Protein AF-A0A527ZI17-F1 (afdb_monomer)

Solvent-accessible surface area (backbone atoms only — not comparable to full-atom values): 8132 Å² total; per-residue (Å²): 136,88,86,81,79,91,74,84,71,94,79,57,71,71,59,56,58,57,53,52,54,56,50,64,66,69,73,61,67,97,75,74,70,70,82,68,68,84,69,80,75,68,77,68,69,65,33,40,36,51,43,82,65,47,53,62,43,45,61,55,22,55,71,37,28,38,86,84,53,94,52,73,73,36,37,28,27,41,41,38,37,38,36,92,79,29,32,35,38,39,36,12,29,58,89,86,50,73,35,77,38,79,42,79,34,50,44,90,54,69,48,72,53,71,46,52,35,68,62,52,50,54,53,62,67,71,48,65,91,86,36,75,43,73,77

Secondary structure (DSSP, 8-state):
---------TTSHHHHHHHHHHHHHH---TT----------PPPP--EEEHHHHHHHHHHHTTSS-TT-SSGGGGEEEEEEETTTTEEEEEEE-SS-EEEEEEE-B-SS-EEEEEEHHHHHHHHHHSPTT-EEE-

Sequence (135 aa):
MVVSDLSARPSDQRACALDACRRAQQDRPAGLRRHAGDVGVKKPDAIILAREALLPALGLVSKAVERRSTIPVLANVLLAVDAAAGTLTITGSDLDCELRAKLSCQAGKDEAFTLPSAILHDAVRKMPDGAEIAL

Radius of gyration: 23.82 Å; Cα contacts (8 Å, |Δi|>4): 187; chains: 1; bounding box: 45×80×37 Å

pLDDT: mean 74.57, std 19.67, range [35.66, 94.19]

Nearest PDB structures (foldseek):
  6jir-assembly1_A-2  TM=9.693E-01  e=2.491E-08  Caulobacter vibrioides CB15
  5w7z-assembly1_A  TM=8.671E-01  e=1.816E-06  Rickettsia conorii str. Malish 7
  6ptv-assembly1_A  TM=8.652E-01  e=2.183E-06  Rickettsia rickettsii str. 'Sheila Smith'
  2avt-assembly1_B  TM=9.054E-01  e=1.214E-05  Streptococcus pyogenes
  5ah2-assembly2_A  TM=9.151E-01  e=1.214E-05  Mycolicibacterium smegmatis

Structure (mmCIF, N/CA/C/O backbone):
data_AF-A0A527ZI17-F1
#
_entry.id   AF-A0A527ZI17-F1
#
loop_
_atom_site.group_PDB
_atom_site.id
_atom_site.type_symbol
_atom_site.label_atom_id
_atom_site.label_alt_id
_atom_site.label_comp_id
_atom_site.label_asym_id
_atom_site.label_entity_id
_atom_site.label_seq_id
_atom_site.pdbx_PDB_ins_code
_atom_site.Cartn_x
_atom_site.Cartn_y
_atom_site.Cartn_z
_atom_site.occupancy
_atom_site.B_iso_or_equiv
_atom_site.auth_seq_id
_atom_site.auth_comp_id
_atom_site.auth_asym_id
_atom_site.auth_atom_id
_atom_site.pdbx_PDB_model_num
ATOM 1 N N . MET A 1 1 ? 26.459 -67.421 -19.900 1.00 38.56 1 MET A N 1
ATOM 2 C CA . MET A 1 1 ? 26.492 -67.071 -18.466 1.00 38.56 1 MET A CA 1
ATOM 3 C C . MET A 1 1 ? 26.425 -65.552 -18.389 1.00 38.56 1 MET A C 1
ATOM 5 O O . MET A 1 1 ? 27.270 -64.890 -18.965 1.00 38.56 1 MET A O 1
ATOM 9 N N . VAL A 1 2 ? 25.296 -65.084 -17.861 1.00 40.53 2 VAL A N 1
ATOM 10 C CA . VAL A 1 2 ? 24.720 -63.732 -17.714 1.00 40.53 2 VAL A CA 1
ATOM 11 C C . VAL A 1 2 ? 25.593 -62.508 -18.061 1.00 40.53 2 VAL A C 1
ATOM 13 O O . VAL A 1 2 ? 26.497 -62.149 -17.317 1.00 40.53 2 VAL A O 1
ATOM 16 N N . VAL A 1 3 ? 25.200 -61.785 -19.114 1.00 41.44 3 VAL A N 1
ATOM 17 C CA . VAL A 1 3 ? 25.235 -60.313 -19.150 1.00 41.44 3 VAL A CA 1
ATOM 18 C C . VAL A 1 3 ? 23.778 -59.856 -19.185 1.00 41.44 3 VAL A C 1
ATOM 20 O O . VAL A 1 3 ? 23.051 -60.170 -20.125 1.00 41.44 3 VAL A O 1
ATOM 23 N N . SER A 1 4 ? 23.316 -59.206 -18.117 1.00 43.44 4 SER A N 1
ATOM 24 C CA . SER A 1 4 ? 21.976 -58.620 -18.051 1.00 43.44 4 SER A CA 1
ATOM 25 C C . SER A 1 4 ? 22.107 -57.135 -17.791 1.00 43.44 4 SER A C 1
ATOM 27 O O . SER A 1 4 ? 22.350 -56.678 -16.677 1.00 43.44 4 SER A O 1
ATOM 29 N N . ASP A 1 5 ? 21.995 -56.456 -18.920 1.00 37.81 5 ASP A N 1
ATOM 30 C CA . ASP A 1 5 ? 21.718 -55.059 -19.162 1.00 37.81 5 ASP A CA 1
ATOM 31 C C . ASP A 1 5 ? 20.987 -54.306 -18.044 1.00 37.81 5 ASP A C 1
ATOM 33 O O . ASP A 1 5 ? 19.876 -54.619 -17.606 1.00 37.81 5 ASP A O 1
ATOM 37 N N . LEU A 1 6 ? 21.666 -53.228 -17.682 1.00 51.09 6 LEU A N 1
ATOM 38 C CA . LEU A 1 6 ? 21.191 -51.948 -17.196 1.00 51.09 6 LEU A CA 1
ATOM 39 C C . LEU A 1 6 ? 19.838 -51.536 -17.832 1.00 51.09 6 LEU A C 1
ATOM 41 O O . LEU A 1 6 ? 19.785 -51.038 -18.951 1.00 51.09 6 LEU A O 1
ATOM 45 N N . SER A 1 7 ? 18.729 -51.658 -17.097 1.00 41.09 7 SER A N 1
ATOM 46 C CA . SER A 1 7 ? 17.477 -50.956 -17.437 1.00 41.09 7 SER A CA 1
ATOM 47 C C . SER A 1 7 ? 16.896 -50.236 -16.217 1.00 41.09 7 SER A C 1
ATOM 49 O O . SER A 1 7 ? 15.892 -50.619 -15.618 1.00 41.09 7 SER A O 1
ATOM 51 N N . ALA A 1 8 ? 17.556 -49.144 -15.830 1.00 42.84 8 ALA A N 1
ATOM 52 C CA . ALA A 1 8 ? 16.950 -48.155 -14.949 1.00 42.84 8 ALA A CA 1
ATOM 53 C C . ALA A 1 8 ? 15.882 -47.381 -15.743 1.00 42.84 8 ALA A C 1
ATOM 55 O O . ALA A 1 8 ? 16.167 -46.747 -16.759 1.00 42.84 8 ALA A O 1
ATOM 56 N N . ARG A 1 9 ? 14.629 -47.491 -15.298 1.00 47.34 9 ARG A N 1
ATOM 57 C CA . ARG A 1 9 ? 13.438 -46.905 -15.927 1.00 47.34 9 ARG A CA 1
ATOM 58 C C . ARG A 1 9 ? 13.435 -45.368 -15.784 1.00 47.34 9 ARG A C 1
ATOM 60 O O . ARG A 1 9 ? 13.793 -44.867 -14.720 1.00 47.34 9 ARG A O 1
ATOM 67 N N . PRO A 1 10 ? 12.969 -44.596 -16.785 1.00 45.84 10 PRO A N 1
ATOM 68 C CA . PRO A 1 10 ? 13.059 -43.130 -16.799 1.00 45.84 10 PRO A CA 1
ATOM 69 C C . PRO A 1 10 ? 11.897 -42.414 -16.072 1.00 45.84 10 PRO A C 1
ATOM 71 O O . PRO A 1 10 ? 11.575 -41.274 -16.395 1.00 45.84 10 PRO A O 1
ATOM 74 N N . SER A 1 11 ? 11.243 -43.056 -15.100 1.00 49.91 11 SER A N 1
ATOM 75 C CA . SER A 1 11 ? 10.063 -42.513 -14.400 1.00 49.91 11 SER A CA 1
ATOM 76 C C . SER A 1 11 ? 10.338 -41.961 -12.991 1.00 49.91 11 SER A C 1
ATOM 78 O O . SER A 1 11 ? 9.493 -41.247 -12.459 1.00 49.91 11 SER A O 1
ATOM 80 N N . ASP A 1 12 ? 11.523 -42.197 -12.413 1.00 48.66 12 ASP A N 1
ATOM 81 C CA . ASP A 1 12 ? 11.860 -41.785 -11.032 1.00 48.66 12 ASP A CA 1
ATOM 82 C C . ASP A 1 12 ? 12.624 -40.449 -10.910 1.00 48.66 12 ASP A C 1
ATOM 84 O O . ASP A 1 12 ? 12.842 -39.939 -9.808 1.00 48.66 12 ASP A O 1
ATOM 88 N N . GLN A 1 13 ? 12.991 -39.805 -12.025 1.00 52.34 13 GLN A N 1
ATOM 89 C CA . GLN A 1 13 ? 13.792 -38.566 -11.993 1.00 52.34 13 GLN A CA 1
ATOM 90 C C . GLN A 1 13 ? 13.054 -37.347 -11.402 1.00 52.34 13 GLN A C 1
ATOM 92 O O . GLN A 1 13 ? 13.702 -36.389 -10.982 1.00 52.34 13 GLN A O 1
ATOM 97 N N . ARG A 1 14 ? 11.715 -37.370 -11.300 1.00 48.84 14 ARG A N 1
ATOM 98 C CA . ARG A 1 14 ? 10.938 -36.287 -10.660 1.00 48.84 14 ARG A CA 1
ATOM 99 C C . ARG A 1 14 ? 10.922 -36.359 -9.131 1.00 48.84 14 ARG A C 1
ATOM 101 O O . ARG A 1 14 ? 10.852 -35.313 -8.491 1.00 48.84 14 ARG A O 1
ATOM 108 N N . ALA A 1 15 ? 11.025 -37.551 -8.543 1.00 50.88 15 ALA A N 1
ATOM 109 C CA . ALA A 1 15 ? 11.061 -37.709 -7.087 1.00 50.88 15 ALA A CA 1
ATOM 110 C C . ALA A 1 15 ? 12.415 -37.261 -6.508 1.00 50.88 15 ALA A C 1
ATOM 112 O O . ALA A 1 15 ? 12.470 -36.586 -5.480 1.00 50.88 15 ALA A O 1
ATOM 113 N N . CYS A 1 16 ? 13.507 -37.541 -7.229 1.00 49.44 16 CYS A N 1
ATOM 114 C CA . CYS A 1 16 ? 14.863 -37.256 -6.762 1.00 49.44 16 CYS A CA 1
ATOM 115 C C . CYS A 1 16 ? 15.158 -35.747 -6.608 1.00 49.44 16 CYS A C 1
ATOM 117 O O . CYS A 1 16 ? 15.923 -35.357 -5.727 1.00 49.44 16 CYS A O 1
ATOM 119 N N . ALA A 1 17 ? 14.526 -34.884 -7.416 1.00 53.06 17 ALA A N 1
ATOM 120 C CA . ALA A 1 17 ? 14.712 -33.432 -7.327 1.00 53.06 17 ALA A CA 1
ATOM 121 C C . ALA A 1 17 ? 14.073 -32.822 -6.062 1.00 53.06 17 ALA A C 1
ATOM 123 O O . ALA A 1 17 ? 14.637 -31.911 -5.454 1.00 53.06 17 ALA A O 1
ATOM 124 N N . LEU A 1 18 ? 12.918 -33.344 -5.635 1.00 54.22 18 LEU A N 1
ATOM 125 C CA . LEU A 1 18 ? 12.217 -32.871 -4.438 1.00 54.22 18 LEU A CA 1
ATOM 126 C C . LEU A 1 18 ? 12.920 -33.326 -3.151 1.00 54.22 18 LEU A C 1
ATOM 128 O O . LEU A 1 18 ? 13.044 -32.535 -2.214 1.00 54.22 18 LEU A O 1
ATOM 132 N N . ASP A 1 19 ? 13.452 -34.551 -3.124 1.00 55.66 19 ASP A N 1
ATOM 133 C CA . ASP A 1 19 ? 14.207 -35.060 -1.971 1.00 55.66 19 ASP A CA 1
ATOM 134 C C . ASP A 1 19 ? 15.571 -34.371 -1.793 1.00 55.66 19 ASP A C 1
ATOM 136 O O . ASP A 1 19 ? 15.983 -34.091 -0.663 1.00 55.66 19 ASP A O 1
ATOM 140 N N . ALA A 1 20 ? 16.250 -34.008 -2.889 1.00 57.50 20 ALA A N 1
ATOM 141 C CA . ALA A 1 20 ? 17.498 -33.243 -2.834 1.00 57.50 20 ALA A CA 1
ATOM 142 C C . ALA A 1 20 ? 17.291 -31.845 -2.222 1.00 57.50 20 ALA A C 1
ATOM 144 O O . ALA A 1 20 ? 18.086 -31.393 -1.396 1.00 57.50 20 ALA A O 1
ATOM 145 N N . CYS A 1 21 ? 16.180 -31.184 -2.562 1.00 52.59 21 CYS A N 1
ATOM 146 C CA . CYS A 1 21 ? 15.845 -29.875 -2.006 1.00 52.59 21 CYS A CA 1
ATOM 147 C C . CYS A 1 21 ? 15.509 -29.955 -0.506 1.00 52.59 21 CYS A C 1
ATOM 149 O O . CYS A 1 21 ? 15.881 -29.068 0.265 1.00 52.59 21 CYS A O 1
ATOM 151 N N . ARG A 1 22 ? 14.851 -31.043 -0.080 1.00 56.34 22 ARG A N 1
ATOM 152 C CA . ARG A 1 22 ? 14.472 -31.277 1.321 1.00 56.34 22 ARG A CA 1
ATOM 153 C C . ARG A 1 22 ? 15.689 -31.516 2.217 1.00 56.34 22 ARG A C 1
ATOM 155 O O . ARG A 1 22 ? 15.752 -30.970 3.316 1.00 56.34 22 ARG A O 1
ATOM 162 N N . ARG A 1 23 ? 16.690 -32.251 1.718 1.00 54.28 23 ARG A N 1
ATOM 163 C CA . ARG A 1 23 ? 17.959 -32.492 2.430 1.00 54.28 23 ARG A CA 1
ATOM 164 C C . ARG A 1 23 ? 18.838 -31.241 2.501 1.00 54.28 23 ARG A C 1
ATOM 166 O O . ARG A 1 23 ? 19.367 -30.938 3.565 1.00 54.28 23 ARG A O 1
ATOM 173 N N . ALA A 1 24 ? 18.885 -30.435 1.437 1.00 55.50 24 ALA A N 1
ATOM 174 C CA . ALA A 1 24 ? 19.599 -29.153 1.446 1.00 55.50 24 ALA A CA 1
ATOM 175 C C . ALA A 1 24 ? 19.021 -28.135 2.452 1.00 55.50 24 ALA A C 1
ATOM 177 O O . ALA A 1 24 ? 19.721 -27.226 2.902 1.00 55.50 24 ALA A O 1
ATOM 178 N N . GLN A 1 25 ? 17.744 -28.267 2.828 1.00 57.91 25 GLN A N 1
ATOM 179 C CA . GLN A 1 25 ? 17.147 -27.431 3.870 1.00 57.91 25 GLN A CA 1
ATOM 180 C C . GLN A 1 25 ? 17.484 -27.891 5.294 1.00 57.91 25 GLN A C 1
ATOM 182 O O . GLN A 1 25 ? 17.491 -27.036 6.182 1.00 57.91 25 GLN A O 1
ATOM 187 N N . GLN A 1 26 ? 17.761 -29.181 5.511 1.00 58.09 26 GLN A N 1
ATOM 188 C CA . GLN A 1 26 ? 18.034 -29.753 6.836 1.00 58.09 26 GLN A CA 1
ATOM 189 C C . GLN A 1 26 ? 19.510 -29.642 7.250 1.00 58.09 26 GLN A C 1
ATOM 191 O O . GLN A 1 26 ? 19.773 -29.364 8.415 1.00 58.09 26 GLN A O 1
ATOM 196 N N . ASP A 1 27 ? 20.455 -29.729 6.310 1.00 47.94 27 ASP A N 1
ATOM 197 C CA . ASP A 1 27 ? 21.905 -29.637 6.578 1.00 47.94 27 ASP A CA 1
ATOM 198 C C . ASP A 1 27 ? 22.454 -28.196 6.600 1.00 47.94 27 ASP A C 1
ATOM 200 O O . ASP A 1 27 ? 23.602 -27.934 6.235 1.00 47.94 27 ASP A O 1
ATOM 204 N N . ARG A 1 28 ? 21.652 -27.207 7.022 1.00 47.81 28 A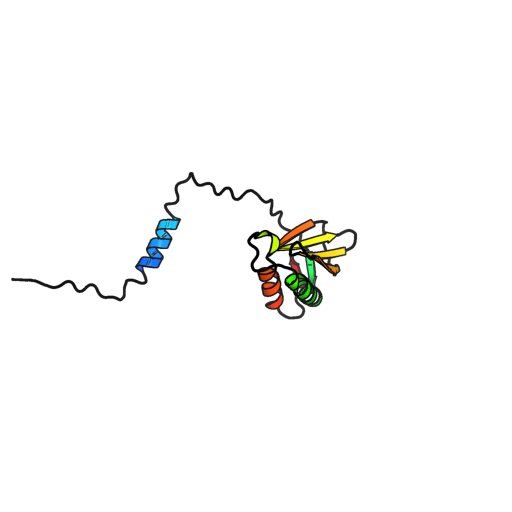RG A N 1
ATOM 205 C CA . ARG A 1 28 ? 22.171 -25.837 7.163 1.00 47.81 28 ARG A CA 1
ATOM 206 C C . ARG A 1 28 ? 23.008 -25.723 8.448 1.00 47.81 28 ARG A C 1
ATOM 208 O O . ARG A 1 28 ? 22.441 -25.831 9.536 1.00 47.81 28 ARG A O 1
ATOM 215 N N . PRO A 1 29 ? 24.326 -25.458 8.362 1.00 42.59 29 PRO A N 1
ATOM 216 C CA . PRO A 1 29 ? 25.177 -25.341 9.541 1.00 42.59 29 PRO A CA 1
ATOM 217 C C . PRO A 1 29 ? 24.743 -24.150 10.406 1.00 42.59 29 PRO A C 1
ATOM 219 O O . PRO A 1 29 ? 24.434 -23.069 9.896 1.00 42.59 29 PRO A O 1
ATOM 222 N N . ALA A 1 30 ? 24.767 -24.340 11.729 1.00 54.38 30 ALA A N 1
ATOM 223 C CA . ALA A 1 30 ? 24.264 -23.433 12.771 1.00 54.38 30 ALA A CA 1
ATOM 224 C C . ALA A 1 30 ? 24.961 -22.051 12.874 1.00 54.38 30 ALA A C 1
ATOM 226 O O . ALA A 1 30 ? 24.737 -21.313 13.833 1.00 54.38 30 ALA A O 1
ATOM 227 N N . GLY A 1 31 ? 25.799 -21.684 11.901 1.00 49.50 31 GLY A N 1
ATOM 228 C CA . GLY A 1 31 ? 26.589 -20.450 11.885 1.00 49.50 31 GLY A CA 1
ATOM 229 C C . GLY A 1 31 ? 26.156 -19.406 10.856 1.00 49.50 31 GLY A C 1
ATOM 230 O O . GLY A 1 31 ? 26.558 -18.253 10.976 1.00 49.50 31 GLY A O 1
ATOM 231 N N . LEU A 1 32 ? 25.307 -19.741 9.875 1.00 49.53 32 LEU A N 1
ATOM 232 C CA . LEU A 1 32 ? 24.799 -18.745 8.926 1.00 49.53 32 LEU A CA 1
ATOM 233 C C . LEU A 1 32 ? 23.538 -18.093 9.498 1.00 49.53 32 LEU A C 1
ATOM 235 O O . LEU A 1 32 ? 22.421 -18.289 9.006 1.00 49.53 32 LEU A O 1
ATOM 239 N N . ARG A 1 33 ? 23.711 -17.331 10.586 1.00 45.12 33 ARG A N 1
ATOM 240 C CA . ARG A 1 33 ? 22.677 -16.392 11.012 1.00 45.12 33 ARG A CA 1
ATOM 241 C C . ARG A 1 33 ? 22.447 -15.468 9.833 1.00 45.12 33 ARG A C 1
ATOM 243 O O . ARG A 1 33 ? 23.308 -14.671 9.475 1.00 45.12 33 ARG A O 1
ATOM 250 N N . ARG A 1 34 ? 21.280 -15.606 9.205 1.00 44.84 34 ARG A N 1
ATOM 251 C CA . ARG A 1 34 ? 20.751 -14.546 8.364 1.00 44.84 34 ARG A CA 1
ATOM 252 C C . ARG A 1 34 ? 20.825 -13.297 9.235 1.00 44.84 34 ARG A C 1
ATOM 254 O O . ARG A 1 34 ? 20.080 -13.204 10.206 1.00 44.84 34 ARG A O 1
ATOM 261 N N . HIS A 1 35 ? 21.691 -12.353 8.888 1.00 42.91 35 HIS A N 1
ATOM 262 C CA . HIS A 1 35 ? 21.440 -10.950 9.182 1.00 42.91 35 HIS A CA 1
ATOM 263 C C . HIS A 1 35 ? 20.212 -10.539 8.351 1.00 42.91 35 HIS A C 1
ATOM 265 O O . HIS A 1 35 ? 20.285 -9.722 7.444 1.00 42.91 35 HIS A O 1
ATOM 271 N N . ALA A 1 36 ? 19.062 -11.158 8.635 1.00 40.84 36 ALA A N 1
ATOM 272 C CA . ALA A 1 36 ? 17.816 -10.439 8.600 1.00 40.84 36 ALA A CA 1
ATOM 273 C C . ALA A 1 36 ? 17.980 -9.467 9.761 1.00 40.84 36 ALA A C 1
ATOM 275 O O . ALA A 1 36 ? 17.805 -9.843 10.919 1.00 40.84 36 ALA A O 1
ATOM 276 N N . GLY A 1 37 ? 18.494 -8.273 9.452 1.00 35.66 37 GLY A N 1
ATOM 277 C CA . GLY A 1 37 ? 18.360 -7.158 10.365 1.00 35.66 37 GLY A CA 1
ATOM 278 C C . GLY A 1 37 ? 16.913 -7.158 10.830 1.00 35.66 37 GLY A C 1
ATOM 279 O O . GLY A 1 37 ? 16.002 -7.328 10.017 1.00 35.66 37 GLY A O 1
ATOM 280 N N . ASP A 1 38 ? 16.743 -7.075 12.139 1.00 39.12 38 ASP A N 1
ATOM 281 C CA . ASP A 1 38 ? 15.500 -6.697 12.780 1.00 39.12 38 ASP A CA 1
ATOM 282 C C . ASP A 1 38 ? 15.106 -5.322 12.219 1.00 39.12 38 ASP A C 1
ATOM 284 O O . ASP A 1 38 ? 15.396 -4.271 12.785 1.00 39.12 38 ASP A O 1
ATOM 288 N N . VAL A 1 39 ? 14.544 -5.307 11.008 1.00 42.22 39 VAL A N 1
ATOM 289 C CA . VAL A 1 39 ? 13.633 -4.250 10.619 1.00 42.22 39 VAL A CA 1
ATOM 290 C C . VAL A 1 39 ? 12.457 -4.546 11.513 1.00 42.22 39 VAL A C 1
ATOM 292 O O . VAL A 1 39 ? 11.758 -5.523 11.259 1.00 42.22 39 VAL A O 1
ATOM 295 N N . GLY A 1 40 ? 12.334 -3.792 12.602 1.00 35.97 40 GLY A N 1
ATOM 296 C CA . GLY A 1 40 ? 11.260 -3.941 13.566 1.00 35.97 40 GLY A CA 1
ATOM 297 C C . GLY A 1 40 ? 9.921 -3.842 12.852 1.00 35.97 40 GLY A C 1
ATOM 298 O O . GLY A 1 40 ? 9.342 -2.764 12.749 1.00 35.97 40 GLY A O 1
ATOM 299 N N . VAL A 1 41 ? 9.424 -4.972 12.349 1.00 41.97 41 VAL A N 1
ATOM 300 C CA . VAL A 1 41 ? 8.057 -5.134 11.875 1.00 41.97 41 VAL A CA 1
ATOM 301 C C . VAL A 1 41 ? 7.241 -5.248 13.147 1.00 41.97 41 VAL A C 1
ATOM 303 O O . VAL A 1 41 ? 6.865 -6.329 13.600 1.00 41.97 41 VAL A O 1
ATOM 306 N N . LYS A 1 42 ? 7.057 -4.098 13.795 1.00 46.84 42 LYS A N 1
ATOM 307 C CA . LYS A 1 42 ? 6.049 -3.940 14.824 1.00 46.84 42 LYS A CA 1
ATOM 308 C C . LYS A 1 42 ? 4.741 -4.323 14.146 1.00 46.84 42 LYS A C 1
ATOM 310 O O . LYS A 1 42 ? 4.433 -3.794 13.081 1.00 46.84 42 LYS A O 1
ATOM 315 N N . LYS A 1 43 ? 4.055 -5.323 14.697 1.00 49.53 43 LYS A N 1
ATOM 316 C CA . LYS A 1 43 ? 2.752 -5.742 14.188 1.00 49.53 43 LYS A CA 1
ATOM 317 C C . LYS A 1 43 ? 1.881 -4.479 14.124 1.00 49.53 43 LYS A C 1
ATOM 319 O O . LYS A 1 43 ? 1.793 -3.832 15.171 1.00 49.53 43 LYS A O 1
ATOM 324 N N . PRO A 1 44 ? 1.347 -4.104 12.950 1.00 58.53 44 PRO A N 1
ATOM 325 C CA . PRO A 1 44 ? 0.473 -2.950 12.873 1.00 58.53 44 PRO A CA 1
ATOM 326 C C . PRO A 1 44 ? -0.699 -3.158 13.829 1.00 58.53 44 PRO A C 1
ATOM 328 O O . PRO A 1 44 ? -1.191 -4.285 13.996 1.00 58.53 44 PRO A O 1
ATOM 331 N N . ASP A 1 45 ? -1.052 -2.097 14.548 1.00 64.19 45 ASP A N 1
ATOM 332 C CA . ASP A 1 45 ? -2.267 -2.104 15.345 1.00 64.19 45 ASP A CA 1
ATOM 333 C C . ASP A 1 45 ? -3.432 -2.051 14.343 1.00 64.19 45 ASP A C 1
ATOM 335 O O . ASP A 1 45 ? -3.323 -1.440 13.288 1.00 64.19 45 ASP A O 1
ATOM 339 N N . ALA A 1 46 ? -4.531 -2.759 14.616 1.00 74.38 46 ALA A N 1
ATOM 340 C CA . ALA A 1 46 ? -5.551 -3.015 13.595 1.00 74.38 46 ALA A CA 1
ATOM 341 C C . ALA A 1 46 ? -6.125 -1.709 13.006 1.00 74.38 46 ALA A C 1
ATOM 343 O O . ALA A 1 46 ? -6.889 -1.005 13.674 1.00 74.38 46 ALA A O 1
ATOM 344 N N . ILE A 1 47 ? -5.782 -1.403 11.751 1.00 86.56 47 ILE A N 1
ATOM 345 C CA . ILE A 1 47 ? -6.337 -0.266 11.002 1.00 86.56 47 ILE A CA 1
ATOM 346 C C . ILE A 1 47 ? -7.510 -0.783 10.185 1.00 86.56 47 ILE A C 1
ATOM 348 O O . ILE A 1 47 ? -7.326 -1.652 9.335 1.00 86.56 47 ILE A O 1
ATOM 352 N N . ILE A 1 48 ? -8.703 -0.238 10.418 1.00 88.19 48 ILE A N 1
ATOM 353 C CA . ILE A 1 48 ? -9.943 -0.698 9.790 1.00 88.19 48 ILE A CA 1
ATOM 354 C C . ILE A 1 48 ? -10.383 0.297 8.719 1.00 88.19 48 ILE A C 1
ATOM 356 O O . ILE A 1 48 ? -10.500 1.503 8.967 1.00 88.19 48 ILE A O 1
ATOM 360 N N . LEU A 1 49 ? -10.636 -0.215 7.515 1.00 90.88 49 LEU A N 1
ATOM 361 C CA . LEU A 1 49 ? -11.140 0.565 6.392 1.00 90.88 49 LEU A CA 1
ATOM 362 C C . LEU A 1 49 ? -11.931 -0.283 5.390 1.00 90.88 49 LEU A C 1
ATOM 364 O O . LEU A 1 49 ? -11.702 -1.482 5.239 1.00 90.88 49 LEU A O 1
ATOM 368 N N . ALA A 1 50 ? -12.844 0.365 4.667 1.00 91.25 50 ALA A N 1
ATOM 369 C CA . ALA A 1 50 ? -13.630 -0.274 3.618 1.00 91.25 50 ALA A CA 1
ATOM 370 C C . ALA A 1 50 ? -12.789 -0.525 2.359 1.00 91.25 50 ALA A C 1
ATOM 372 O O . ALA A 1 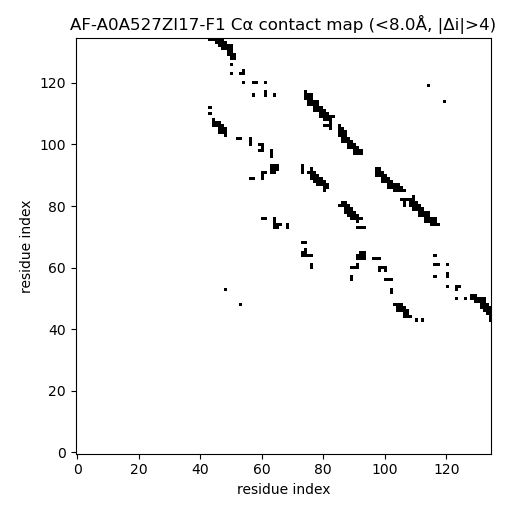50 ? -12.031 0.344 1.900 1.00 91.25 50 ALA A O 1
ATOM 373 N N . ARG A 1 51 ? -12.972 -1.695 1.746 1.00 90.75 51 ARG A N 1
ATOM 374 C CA . ARG A 1 51 ? -12.316 -2.066 0.488 1.00 90.75 51 ARG A CA 1
ATOM 375 C C . ARG A 1 51 ? -12.583 -1.060 -0.633 1.00 90.75 51 ARG A C 1
ATOM 377 O O . ARG A 1 51 ? -11.678 -0.765 -1.413 1.00 90.75 51 ARG A O 1
ATOM 384 N N . GLU A 1 52 ? -13.798 -0.526 -0.710 1.00 91.12 52 GLU A N 1
ATOM 385 C CA . GLU A 1 52 ? -14.260 0.395 -1.758 1.00 91.12 52 GLU A CA 1
ATOM 386 C C . GLU A 1 52 ? -13.462 1.700 -1.759 1.00 91.12 52 GLU A C 1
ATOM 388 O O . GLU A 1 52 ? -13.236 2.285 -2.816 1.00 91.12 52 GLU A O 1
ATOM 393 N N . ALA A 1 53 ? -13.008 2.137 -0.582 1.00 90.75 53 ALA A N 1
ATOM 394 C CA . ALA A 1 53 ? -12.156 3.309 -0.428 1.00 90.75 53 ALA A CA 1
ATOM 395 C C . ALA A 1 53 ? -10.681 2.980 -0.716 1.00 90.75 53 ALA A C 1
ATOM 397 O O . ALA A 1 53 ? -9.971 3.775 -1.336 1.00 90.75 53 ALA A O 1
ATOM 398 N N . LEU A 1 54 ? -10.219 1.794 -0.305 1.00 91.25 54 LEU A N 1
ATOM 399 C CA . LEU A 1 54 ? -8.816 1.392 -0.422 1.00 91.25 54 LEU A CA 1
ATOM 400 C C . LEU A 1 54 ? -8.394 1.063 -1.860 1.00 91.25 54 LEU A C 1
ATOM 402 O O . LEU A 1 54 ? -7.325 1.479 -2.308 1.00 91.25 54 LEU A O 1
ATOM 406 N N . LEU A 1 55 ? -9.218 0.310 -2.590 1.00 92.25 55 LEU A N 1
ATOM 407 C CA . LEU A 1 55 ? -8.897 -0.183 -3.929 1.00 92.25 55 LEU A CA 1
ATOM 408 C C . LEU A 1 55 ? -8.565 0.933 -4.946 1.00 92.25 55 LEU A C 1
ATOM 410 O O . LEU A 1 55 ? -7.521 0.829 -5.598 1.00 92.25 55 LEU A O 1
ATOM 414 N N . PRO A 1 56 ? -9.368 2.010 -5.099 1.00 92.62 56 PRO A N 1
ATOM 415 C CA . PRO A 1 56 ? -9.042 3.083 -6.038 1.00 92.62 56 PRO A CA 1
ATOM 416 C C . PRO A 1 56 ? -7.779 3.851 -5.628 1.00 92.62 56 PRO A C 1
ATOM 418 O O . PRO A 1 56 ? -6.971 4.198 -6.490 1.00 92.62 56 PRO A O 1
ATOM 421 N N . ALA A 1 57 ? -7.566 4.073 -4.327 1.00 92.44 57 ALA A N 1
ATOM 422 C CA . ALA A 1 57 ? -6.377 4.755 -3.821 1.00 92.44 57 ALA A CA 1
ATOM 423 C C . ALA A 1 57 ? -5.098 3.953 -4.086 1.00 92.44 57 ALA A C 1
ATOM 425 O O . ALA A 1 57 ? -4.132 4.500 -4.618 1.00 92.44 57 ALA A O 1
ATOM 426 N N . LEU A 1 58 ? -5.109 2.645 -3.802 1.00 91.88 58 LEU A N 1
ATOM 427 C CA . LEU A 1 58 ? -3.999 1.759 -4.150 1.00 91.88 58 LEU A CA 1
ATOM 428 C C . LEU A 1 58 ? -3.768 1.730 -5.660 1.00 91.88 58 LEU A C 1
ATOM 430 O O . LEU A 1 58 ? -2.630 1.839 -6.095 1.00 91.88 58 LEU A O 1
ATOM 434 N N . GLY A 1 59 ? -4.825 1.661 -6.472 1.00 91.12 59 GLY A N 1
ATOM 435 C CA . GLY A 1 59 ? -4.702 1.672 -7.931 1.00 91.12 59 GLY A CA 1
ATOM 436 C C . GLY A 1 59 ? -4.044 2.940 -8.492 1.00 91.12 59 GLY A C 1
ATOM 437 O O . GLY A 1 59 ? -3.347 2.864 -9.506 1.00 91.12 59 GLY A O 1
ATOM 438 N N . LEU A 1 60 ? -4.237 4.099 -7.850 1.00 90.62 60 LEU A N 1
ATOM 439 C CA . LEU A 1 60 ? -3.548 5.345 -8.202 1.00 90.62 60 LEU A CA 1
ATOM 440 C C . LEU A 1 60 ? -2.083 5.311 -7.769 1.00 90.62 60 LEU A C 1
ATOM 442 O O . LEU A 1 60 ? -1.196 5.533 -8.590 1.00 90.62 60 LEU A O 1
ATOM 446 N N . VAL A 1 61 ? -1.829 4.989 -6.501 1.00 90.94 61 VAL A N 1
ATOM 447 C CA . VAL A 1 61 ? -0.480 5.009 -5.928 1.00 90.94 61 VAL A CA 1
ATOM 448 C C . VAL A 1 61 ? 0.422 3.955 -6.579 1.00 90.94 61 VAL A C 1
ATOM 450 O O . VAL A 1 61 ? 1.564 4.250 -6.915 1.00 90.94 61 VAL A O 1
ATOM 453 N N . SER A 1 62 ? -0.097 2.758 -6.866 1.00 88.69 62 SER A N 1
ATOM 454 C CA . SER A 1 62 ? 0.632 1.675 -7.541 1.00 88.69 62 SER A CA 1
ATOM 455 C C . SER A 1 62 ? 1.103 2.015 -8.962 1.00 88.69 62 SER A C 1
ATOM 457 O O . SER A 1 62 ? 1.878 1.239 -9.523 1.00 88.69 62 SER A O 1
ATOM 459 N N . LYS A 1 63 ? 0.635 3.116 -9.573 1.00 87.06 63 LYS A N 1
ATOM 460 C CA . LYS A 1 63 ? 1.130 3.598 -10.877 1.00 87.06 63 LYS A CA 1
ATOM 461 C C . LYS A 1 63 ? 2.413 4.419 -10.766 1.00 87.06 63 LYS A C 1
ATOM 463 O O . LYS A 1 63 ? 3.164 4.434 -11.729 1.00 87.06 63 LYS A O 1
ATOM 468 N N . ALA A 1 64 ? 2.647 5.070 -9.627 1.00 86.50 64 ALA A N 1
ATOM 46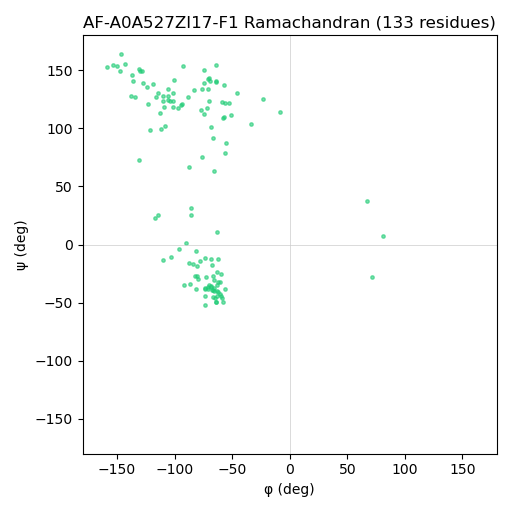9 C CA . ALA A 1 64 ? 3.879 5.818 -9.349 1.00 86.50 64 ALA A CA 1
ATOM 470 C C . ALA A 1 64 ? 4.971 4.959 -8.695 1.00 86.50 64 ALA A C 1
ATOM 472 O O . ALA A 1 64 ? 6.023 5.464 -8.335 1.00 86.50 64 ALA A O 1
ATOM 473 N N . VAL A 1 65 ? 4.707 3.667 -8.488 1.00 85.44 65 VAL A N 1
ATOM 474 C CA . VAL A 1 65 ? 5.661 2.717 -7.911 1.00 85.44 65 VAL A CA 1
ATOM 475 C C . VAL A 1 65 ? 6.414 2.028 -9.046 1.00 85.44 65 VAL A C 1
ATOM 477 O O . VAL A 1 65 ? 5.807 1.339 -9.874 1.00 85.44 65 VAL A O 1
ATOM 480 N N . GLU A 1 66 ? 7.738 2.161 -9.057 1.00 80.25 66 GLU A N 1
ATOM 481 C CA . GLU A 1 66 ? 8.593 1.551 -10.077 1.00 80.25 66 GLU A CA 1
ATOM 482 C C . GLU A 1 66 ? 8.730 0.035 -9.847 1.00 80.25 66 GLU A C 1
ATOM 484 O O . GLU A 1 66 ? 9.335 -0.435 -8.880 1.00 80.25 66 GLU A O 1
ATOM 489 N N . ARG A 1 67 ? 8.167 -0.766 -10.762 1.00 69.38 67 ARG A N 1
ATOM 490 C CA . ARG A 1 67 ? 8.112 -2.237 -10.635 1.00 69.38 67 ARG A CA 1
ATOM 491 C C . ARG A 1 67 ? 9.412 -2.936 -11.028 1.00 69.38 67 ARG A C 1
ATOM 493 O O . ARG A 1 67 ? 9.586 -4.103 -10.681 1.00 69.38 67 ARG A O 1
ATOM 500 N N . ARG A 1 68 ? 10.295 -2.270 -11.7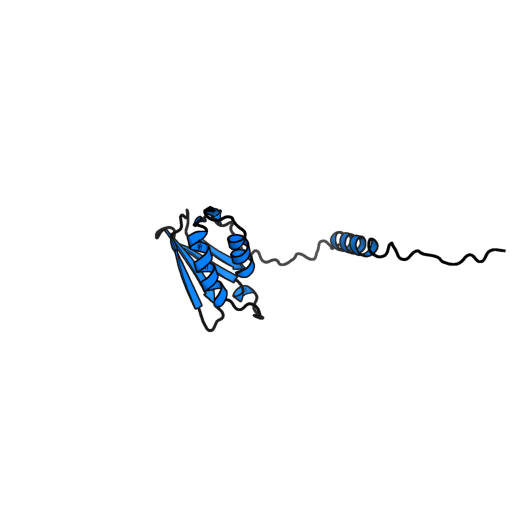79 1.00 70.69 68 ARG A N 1
ATOM 501 C CA . ARG A 1 68 ? 11.585 -2.810 -12.244 1.00 70.69 68 ARG A CA 1
ATOM 502 C C . ARG A 1 68 ? 12.780 -2.069 -11.644 1.00 70.69 68 ARG A C 1
ATOM 504 O O . ARG A 1 68 ? 13.862 -2.077 -12.226 1.00 70.69 68 ARG A O 1
ATOM 511 N N . SER A 1 69 ? 12.603 -1.462 -10.472 1.00 63.38 69 SER A N 1
ATOM 512 C CA . SER A 1 69 ? 13.696 -0.758 -9.810 1.00 63.38 69 SER A CA 1
ATOM 513 C C . SER A 1 69 ? 14.764 -1.731 -9.31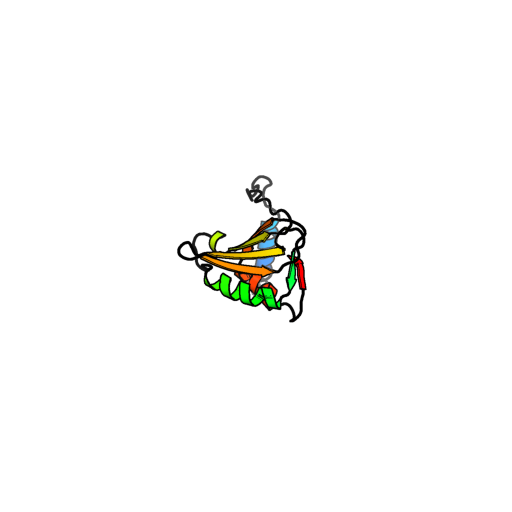2 1.00 63.38 69 SER A C 1
ATOM 515 O O . SER A 1 69 ? 14.466 -2.793 -8.761 1.00 63.38 69 SER A O 1
ATOM 517 N N . THR A 1 70 ? 16.028 -1.339 -9.455 1.00 72.50 70 THR A N 1
ATOM 518 C CA . THR A 1 70 ? 17.177 -2.007 -8.828 1.00 72.50 70 THR A CA 1
ATOM 519 C C . THR A 1 70 ? 17.184 -1.845 -7.306 1.00 72.50 70 THR A C 1
ATOM 521 O O . THR A 1 70 ? 17.931 -2.552 -6.631 1.00 72.50 70 THR A O 1
ATOM 524 N N . ILE A 1 71 ? 16.346 -0.952 -6.760 1.00 78.56 71 ILE A N 1
ATOM 525 C CA . ILE A 1 71 ? 16.212 -0.671 -5.330 1.00 78.56 71 ILE A CA 1
ATOM 526 C C . ILE A 1 71 ? 14.864 -1.233 -4.827 1.00 78.56 71 ILE A C 1
ATOM 528 O O . ILE A 1 71 ? 13.826 -0.596 -5.011 1.00 78.56 71 ILE A O 1
ATOM 532 N N . PRO A 1 72 ? 14.843 -2.395 -4.142 1.00 73.62 72 PRO A N 1
ATOM 533 C CA . PRO A 1 72 ? 13.603 -3.094 -3.782 1.00 73.62 72 PRO A CA 1
ATOM 534 C C . PRO A 1 72 ? 12.628 -2.304 -2.899 1.00 73.62 72 PRO A C 1
ATOM 536 O O . PRO A 1 72 ? 11.431 -2.571 -2.934 1.00 73.62 72 PRO A O 1
ATOM 539 N N . VAL A 1 73 ? 13.110 -1.330 -2.118 1.00 82.00 73 VAL A N 1
ATOM 540 C CA . VAL A 1 73 ? 12.246 -0.504 -1.253 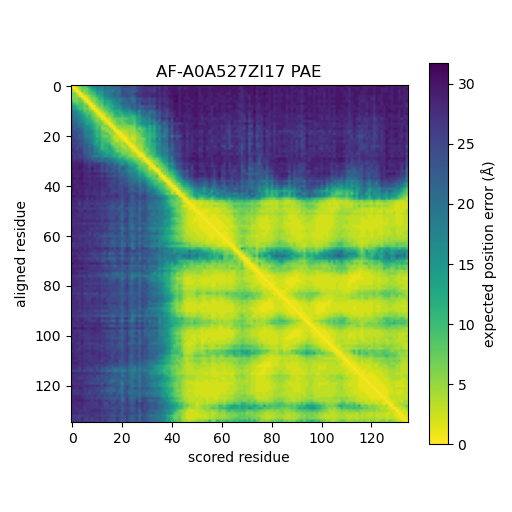1.00 82.00 73 VAL A CA 1
ATOM 541 C C . VAL A 1 73 ? 11.299 0.391 -2.056 1.00 82.00 73 VAL A C 1
ATOM 543 O O . VAL A 1 73 ? 10.207 0.689 -1.585 1.00 82.00 73 VAL A O 1
ATOM 546 N N . LEU A 1 74 ? 11.672 0.764 -3.285 1.00 81.19 74 LEU A N 1
ATOM 547 C CA . LEU A 1 74 ? 10.847 1.604 -4.157 1.00 81.19 74 LEU A CA 1
ATOM 548 C C . LEU A 1 74 ? 9.651 0.850 -4.748 1.00 81.19 74 LEU A C 1
ATOM 550 O O . LEU A 1 74 ? 8.746 1.480 -5.274 1.00 81.19 74 LEU A O 1
ATOM 554 N N . ALA A 1 75 ? 9.612 -0.483 -4.626 1.00 84.31 75 ALA A N 1
ATOM 555 C CA . ALA A 1 75 ? 8.446 -1.293 -4.982 1.00 84.31 75 ALA A CA 1
ATOM 556 C C . ALA A 1 75 ? 7.371 -1.321 -3.871 1.00 84.31 75 ALA A C 1
ATOM 558 O O . ALA A 1 75 ? 6.284 -1.893 -4.052 1.00 84.31 75 ALA A O 1
ATOM 559 N N . ASN A 1 76 ? 7.669 -0.732 -2.711 1.00 89.94 76 ASN A N 1
ATOM 560 C CA . ASN A 1 76 ? 6.757 -0.666 -1.582 1.00 89.94 76 ASN A CA 1
ATOM 561 C C . ASN A 1 76 ? 5.932 0.622 -1.619 1.00 89.94 76 ASN A C 1
ATOM 563 O O . ASN A 1 76 ? 6.357 1.652 -2.134 1.00 89.94 76 ASN A O 1
ATOM 567 N N . VAL A 1 77 ? 4.750 0.561 -1.017 1.00 91.50 77 VAL A N 1
ATOM 568 C CA . VAL A 1 77 ? 3.977 1.746 -0.645 1.00 91.50 77 VAL A CA 1
ATOM 569 C C . VAL A 1 77 ? 4.173 2.023 0.833 1.00 91.50 77 VAL A C 1
ATOM 571 O O . VAL A 1 77 ? 4.234 1.093 1.638 1.00 91.50 77 VAL A O 1
ATOM 574 N N . LEU A 1 78 ? 4.266 3.299 1.183 1.00 92.00 78 LEU A N 1
ATOM 575 C CA . LEU A 1 78 ? 4.252 3.766 2.561 1.00 92.00 78 LEU A CA 1
ATOM 576 C C . LEU A 1 78 ? 2.803 4.007 2.980 1.00 92.00 78 LEU A C 1
ATOM 578 O O . LEU A 1 78 ? 2.070 4.730 2.313 1.00 92.00 78 LEU A O 1
ATOM 582 N N . LEU A 1 79 ? 2.412 3.401 4.092 1.00 91.69 79 LEU A N 1
ATOM 583 C CA . LEU A 1 79 ? 1.136 3.600 4.761 1.00 91.69 79 LEU A CA 1
ATOM 584 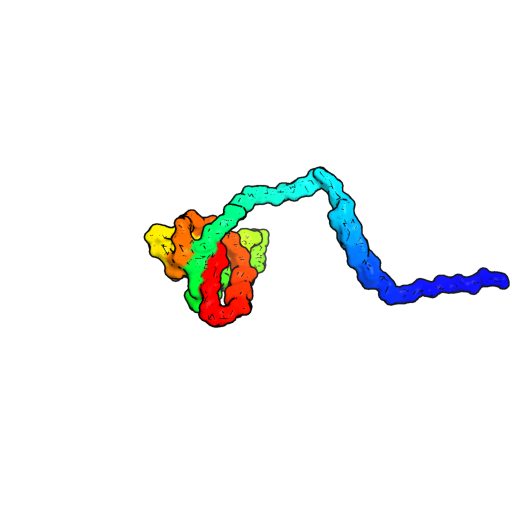C C . LEU A 1 79 ? 1.433 4.351 6.054 1.00 91.69 79 LEU A C 1
ATOM 586 O O . LEU A 1 79 ? 2.191 3.857 6.884 1.00 91.69 79 LEU A O 1
ATOM 590 N N . ALA A 1 80 ? 0.891 5.556 6.192 1.00 92.06 80 ALA A N 1
ATOM 591 C CA . ALA A 1 80 ? 1.058 6.401 7.366 1.00 92.06 80 ALA A CA 1
ATOM 592 C C . ALA A 1 80 ? -0.313 6.755 7.933 1.00 92.06 80 ALA A C 1
ATOM 594 O O . ALA A 1 80 ? -1.145 7.345 7.243 1.00 92.06 80 ALA A O 1
ATOM 595 N N . VAL A 1 81 ? -0.538 6.382 9.181 1.00 92.12 81 VAL A N 1
ATOM 596 C CA . VAL A 1 81 ? -1.783 6.591 9.907 1.00 92.12 81 VAL A CA 1
ATOM 597 C C . VAL A 1 81 ? -1.624 7.771 10.844 1.00 92.12 81 VAL A C 1
ATOM 599 O O . VAL A 1 81 ? -0.675 7.835 11.621 1.00 92.12 81 VAL A O 1
ATOM 602 N N . ASP A 1 82 ? -2.590 8.673 10.773 1.00 90.56 82 ASP A N 1
ATOM 603 C CA . ASP A 1 82 ? -2.811 9.743 11.731 1.00 90.56 82 ASP A CA 1
ATOM 604 C C . ASP A 1 82 ? 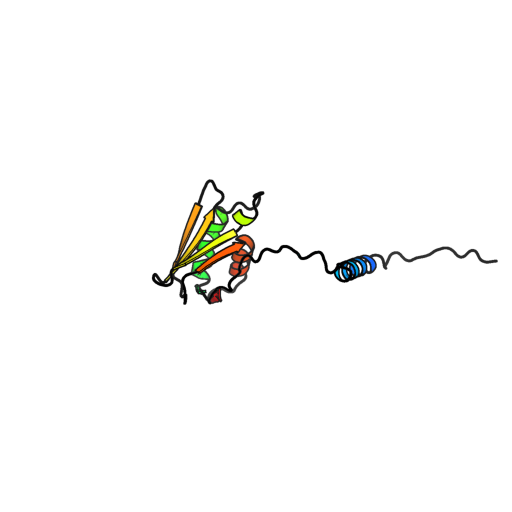-4.124 9.436 12.462 1.00 90.56 82 ASP A C 1
ATOM 606 O O . ASP A 1 82 ? -5.217 9.632 11.922 1.00 90.56 82 ASP A O 1
ATOM 610 N N . ALA A 1 83 ? -4.016 8.881 13.667 1.00 86.81 83 ALA A N 1
ATOM 611 C CA . ALA A 1 83 ? -5.139 8.503 14.512 1.00 86.81 83 ALA A CA 1
ATOM 612 C C . ALA A 1 83 ? -5.840 9.726 15.116 1.00 86.81 83 ALA A C 1
ATOM 614 O O . ALA A 1 83 ? -7.048 9.674 15.343 1.00 86.81 83 ALA A O 1
ATOM 615 N N . ALA A 1 84 ? -5.126 10.838 15.328 1.00 86.19 84 ALA A N 1
ATOM 616 C CA . ALA A 1 84 ? -5.735 12.083 15.794 1.00 86.19 84 ALA A CA 1
ATOM 617 C C . ALA A 1 84 ? -6.672 12.682 14.732 1.00 86.19 84 ALA A C 1
ATOM 619 O O . ALA A 1 84 ? -7.751 13.176 15.062 1.00 86.19 84 ALA A O 1
ATOM 620 N N . ALA A 1 85 ? -6.281 12.605 13.458 1.00 87.06 85 ALA A N 1
ATOM 621 C CA . ALA A 1 85 ? -7.095 13.040 12.327 1.00 87.06 85 ALA A CA 1
ATOM 622 C C . ALA A 1 85 ? -8.048 11.952 11.792 1.00 87.06 85 ALA A C 1
ATOM 624 O O . ALA A 1 85 ? -8.966 12.271 11.036 1.00 87.06 85 ALA A O 1
ATOM 625 N N . GLY A 1 86 ? -7.837 10.679 12.143 1.00 88.94 86 GLY A N 1
ATOM 626 C CA . GLY A 1 86 ? -8.587 9.541 11.598 1.00 88.94 86 GLY A CA 1
ATOM 627 C C . GLY A 1 86 ? -8.317 9.313 10.107 1.00 88.94 86 GLY A C 1
ATOM 628 O O . GLY A 1 86 ? -9.237 9.017 9.337 1.00 88.94 86 GLY A O 1
ATOM 629 N N . THR A 1 87 ? -7.069 9.515 9.671 1.00 91.31 87 THR A N 1
ATOM 630 C CA . THR A 1 87 ? -6.697 9.442 8.252 1.00 91.31 87 THR A CA 1
ATOM 631 C C . THR A 1 87 ? -5.525 8.508 7.985 1.00 91.31 87 THR A C 1
ATOM 633 O O . THR A 1 87 ? -4.528 8.514 8.699 1.00 91.31 87 THR A O 1
ATOM 636 N N . LEU A 1 88 ? -5.627 7.744 6.900 1.00 92.31 88 LEU A N 1
ATOM 637 C CA . LEU A 1 88 ? -4.563 6.932 6.327 1.00 92.31 88 LEU A CA 1
ATOM 638 C C . LEU A 1 88 ? -4.034 7.631 5.077 1.00 92.31 88 LEU A C 1
ATOM 640 O O . LEU A 1 88 ? -4.776 7.888 4.129 1.00 92.31 88 LEU A O 1
ATOM 644 N N . THR A 1 89 ? -2.737 7.903 5.052 1.00 94.19 89 THR A N 1
ATOM 645 C CA . THR A 1 89 ? -2.024 8.380 3.870 1.00 94.19 89 THR A CA 1
ATOM 646 C C . THR A 1 89 ? -1.265 7.223 3.237 1.00 94.19 89 THR A C 1
ATOM 648 O O . THR A 1 89 ? -0.434 6.590 3.882 1.00 94.19 89 THR A O 1
ATOM 651 N N . ILE A 1 90 ? -1.541 6.965 1.963 1.00 94.19 90 ILE A N 1
ATOM 652 C CA . ILE A 1 90 ? -0.841 5.983 1.141 1.00 94.19 90 ILE A CA 1
ATOM 653 C C . ILE A 1 90 ? 0.060 6.739 0.179 1.00 94.19 90 ILE A C 1
ATOM 655 O O . ILE A 1 90 ? -0.416 7.577 -0.587 1.00 94.19 90 ILE A O 1
ATOM 659 N N . THR A 1 91 ? 1.342 6.416 0.196 1.00 93.06 91 THR A N 1
ATOM 660 C CA . THR A 1 91 ? 2.365 7.081 -0.600 1.00 93.06 91 THR A CA 1
ATOM 661 C C . THR A 1 91 ? 3.113 6.068 -1.455 1.00 93.06 91 THR A C 1
ATOM 663 O O . THR A 1 91 ? 3.516 5.010 -0.972 1.00 93.06 91 THR A O 1
ATOM 666 N N . GLY A 1 92 ? 3.332 6.402 -2.722 1.00 91.75 92 GLY A N 1
ATOM 667 C CA . GLY A 1 92 ? 4.158 5.637 -3.654 1.00 91.75 92 GLY A CA 1
ATOM 668 C C . GLY A 1 92 ? 5.037 6.586 -4.449 1.00 91.75 92 GLY A C 1
ATOM 669 O O . GLY A 1 92 ? 4.594 7.681 -4.800 1.00 91.75 92 GLY A O 1
ATOM 670 N N . SER A 1 93 ? 6.283 6.184 -4.685 1.00 87.94 93 SER A N 1
ATOM 671 C CA . SER A 1 93 ? 7.274 7.023 -5.350 1.00 87.94 93 SER A CA 1
ATOM 672 C C . SER A 1 93 ? 8.252 6.197 -6.177 1.00 87.94 93 SER A C 1
ATOM 674 O O . SER A 1 93 ? 8.591 5.071 -5.806 1.00 87.94 93 SER A O 1
ATOM 676 N N . ASP A 1 94 ? 8.736 6.803 -7.256 1.00 86.94 94 ASP A N 1
ATOM 677 C CA . ASP A 1 94 ? 9.796 6.318 -8.139 1.00 86.94 94 ASP A CA 1
ATOM 678 C C . ASP A 1 94 ? 11.033 7.243 -8.130 1.00 86.94 94 ASP A C 1
ATOM 680 O O . ASP A 1 94 ? 11.838 7.201 -9.053 1.00 86.94 94 ASP A O 1
ATOM 684 N N . LEU A 1 95 ? 11.216 8.031 -7.056 1.00 84.69 95 LEU A N 1
ATOM 685 C CA . LEU A 1 95 ? 12.240 9.080 -6.851 1.00 84.69 95 LEU A CA 1
ATOM 686 C C . LEU A 1 95 ? 12.060 10.359 -7.674 1.00 84.69 95 LEU A C 1
ATOM 688 O O . LEU A 1 95 ? 12.460 11.422 -7.202 1.00 84.69 95 LEU A O 1
ATOM 692 N N . ASP A 1 96 ? 11.443 10.277 -8.847 1.00 85.56 96 ASP A N 1
ATOM 693 C CA . ASP A 1 96 ? 11.157 11.444 -9.684 1.00 85.56 96 ASP A CA 1
ATOM 694 C C . ASP A 1 96 ? 9.771 12.025 -9.380 1.00 85.56 96 ASP A C 1
ATOM 696 O O . ASP A 1 96 ? 9.563 13.240 -9.408 1.00 85.56 96 ASP A O 1
ATOM 700 N N . CYS A 1 97 ? 8.816 11.154 -9.065 1.00 84.62 97 CYS A N 1
ATOM 701 C CA . CYS A 1 97 ? 7.439 11.492 -8.763 1.00 84.62 97 CYS A CA 1
ATOM 702 C C . CYS A 1 97 ? 6.976 10.816 -7.467 1.00 84.62 97 CYS A C 1
ATOM 704 O O . CYS A 1 97 ? 7.430 9.741 -7.067 1.00 84.62 97 CYS A O 1
ATOM 706 N N . GLU A 1 98 ? 6.033 11.465 -6.790 1.00 90.44 98 GLU A N 1
ATOM 707 C CA . GLU A 1 98 ? 5.400 10.944 -5.586 1.00 90.44 98 GLU A CA 1
ATOM 708 C C . GLU A 1 98 ? 3.888 11.148 -5.675 1.00 90.44 98 GLU A C 1
ATOM 710 O O . GLU A 1 98 ? 3.404 12.260 -5.896 1.00 90.44 98 GLU A O 1
ATOM 715 N N . LEU A 1 99 ? 3.131 10.070 -5.479 1.00 92.69 99 LEU A N 1
ATOM 716 C CA . LEU A 1 99 ? 1.680 10.119 -5.363 1.00 92.69 99 LEU A CA 1
ATOM 717 C C . LEU A 1 99 ? 1.264 9.812 -3.934 1.00 92.69 99 LEU A C 1
ATOM 719 O O . LEU A 1 99 ? 1.624 8.771 -3.383 1.00 92.69 99 LEU A O 1
ATOM 723 N N . ARG A 1 100 ? 0.447 10.706 -3.369 1.00 93.62 100 ARG A N 1
ATOM 724 C CA . ARG A 1 100 ? -0.177 10.538 -2.057 1.00 93.62 100 ARG A CA 1
ATOM 725 C C . ARG A 1 100 ? -1.689 10.474 -2.190 1.00 93.62 100 ARG A C 1
ATOM 727 O O . ARG A 1 100 ? -2.302 11.384 -2.743 1.00 93.62 100 ARG A O 1
ATOM 734 N N . ALA A 1 101 ? -2.290 9.436 -1.627 1.00 93.50 101 ALA A N 1
ATOM 735 C CA . ALA A 1 101 ? -3.731 9.306 -1.477 1.00 93.50 101 ALA A CA 1
ATOM 736 C C . ALA A 1 101 ? -4.087 9.335 0.011 1.00 93.50 101 ALA A C 1
ATOM 738 O O . ALA A 1 101 ? -3.487 8.613 0.803 1.00 93.50 101 ALA A O 1
ATOM 739 N N . LYS A 1 102 ? -5.056 10.170 0.392 1.00 93.00 102 LYS A N 1
ATOM 740 C CA . LYS A 1 102 ? -5.569 10.242 1.764 1.00 93.00 102 LYS A CA 1
ATOM 741 C C . LYS A 1 102 ? -6.941 9.595 1.832 1.00 93.00 102 LYS A C 1
ATOM 743 O O . LYS A 1 102 ? -7.794 9.881 0.995 1.00 93.00 102 LYS A O 1
ATOM 748 N N . LEU A 1 103 ? -7.138 8.757 2.835 1.00 92.75 103 LEU 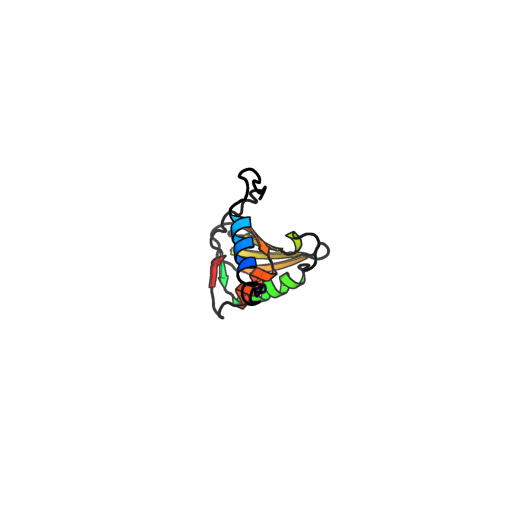A N 1
ATOM 749 C CA . LEU A 1 103 ? -8.373 8.035 3.099 1.00 92.75 103 LEU A CA 1
ATOM 750 C C . LEU A 1 103 ? -8.769 8.223 4.558 1.00 92.75 103 LEU A C 1
ATOM 752 O O . LEU A 1 103 ? -7.907 8.353 5.422 1.00 92.75 103 LEU A O 1
ATOM 756 N N . SER A 1 104 ? -10.065 8.200 4.841 1.00 90.75 104 SER A N 1
ATOM 757 C CA . SER A 1 104 ? -10.552 8.084 6.215 1.00 90.75 104 SER A CA 1
ATOM 758 C C . SER A 1 104 ? -10.399 6.640 6.686 1.00 90.75 104 SER A C 1
ATOM 760 O O . SER A 1 104 ? -10.761 5.713 5.960 1.00 90.75 104 SER A O 1
ATOM 762 N N . CYS A 1 105 ? -9.867 6.443 7.889 1.00 88.31 105 CYS A N 1
ATOM 763 C CA . CYS A 1 105 ? -9.710 5.123 8.493 1.00 88.31 105 CYS A CA 1
ATOM 764 C C . CYS A 1 105 ? -9.969 5.181 9.996 1.00 88.31 105 CYS A C 1
ATOM 766 O O . CYS A 1 105 ? -9.760 6.213 10.635 1.00 88.31 105 CYS A O 1
ATOM 768 N N . GLN A 1 106 ? -10.354 4.048 10.572 1.00 86.19 106 GLN A N 1
ATOM 769 C CA . GLN A 1 106 ? -10.403 3.896 12.016 1.00 86.19 106 GLN A CA 1
ATOM 770 C C . GLN A 1 106 ? -9.113 3.222 12.481 1.00 86.19 106 GLN A C 1
ATOM 772 O O . GLN A 1 106 ? -8.823 2.095 12.088 1.00 86.19 106 GLN A O 1
ATOM 777 N N . ALA A 1 107 ? -8.335 3.919 13.303 1.00 85.44 107 ALA A N 1
ATOM 778 C CA . ALA A 1 107 ? -7.081 3.409 13.838 1.00 85.44 107 ALA A CA 1
ATOM 779 C C . ALA A 1 107 ? -6.952 3.743 15.323 1.00 85.44 107 ALA A C 1
ATOM 781 O O . ALA A 1 107 ? -7.414 4.788 15.780 1.00 85.44 107 ALA A O 1
ATOM 782 N N . GLY A 1 108 ? -6.326 2.840 16.076 1.00 80.31 108 GLY A N 1
ATOM 783 C CA . GLY A 1 108 ? -6.085 3.035 17.506 1.00 80.31 108 GLY A CA 1
ATOM 784 C C . GLY A 1 108 ? -4.836 3.860 17.818 1.00 80.31 108 GLY A C 1
ATOM 785 O O . GLY A 1 108 ? -4.682 4.315 18.952 1.00 80.31 108 GLY A O 1
ATOM 786 N N . LYS A 1 109 ? -3.927 4.028 16.849 1.00 85.81 109 LYS A N 1
ATOM 787 C CA . LYS A 1 109 ? -2.606 4.617 17.069 1.00 85.81 109 LYS A CA 1
ATOM 788 C C . LYS A 1 109 ? -1.985 5.165 15.785 1.00 85.81 109 LYS A C 1
ATOM 790 O O . LYS A 1 109 ? -2.243 4.649 14.704 1.00 85.81 109 LYS A O 1
ATOM 795 N N . ASP A 1 110 ? -1.127 6.171 15.939 1.00 87.75 110 ASP A N 1
ATOM 796 C CA . ASP A 1 110 ? -0.256 6.655 14.869 1.00 87.75 110 ASP A CA 1
ATOM 797 C C . ASP A 1 110 ? 0.834 5.627 14.562 1.00 87.75 110 ASP A C 1
ATOM 799 O O . ASP A 1 110 ? 1.631 5.240 15.430 1.00 87.75 110 ASP A O 1
ATOM 803 N N . GLU A 1 111 ? 0.898 5.210 13.306 1.00 88.38 111 GLU A N 1
ATOM 804 C CA . GLU A 1 111 ? 1.895 4.264 12.837 1.00 88.38 111 GLU A CA 1
ATOM 805 C C . GLU A 1 111 ? 2.241 4.482 11.371 1.00 88.38 111 GLU A C 1
ATOM 807 O O . GLU A 1 111 ? 1.456 5.011 10.586 1.00 88.38 111 GLU A O 1
ATOM 812 N N . ALA A 1 112 ? 3.453 4.080 11.005 1.00 88.75 112 ALA A N 1
ATOM 813 C CA . ALA A 1 112 ? 3.916 4.139 9.635 1.00 88.75 112 ALA A CA 1
ATOM 814 C C . ALA A 1 112 ? 4.675 2.862 9.296 1.00 88.75 112 ALA A C 1
ATOM 816 O O . ALA A 1 112 ? 5.610 2.474 9.999 1.00 88.75 112 ALA A O 1
ATOM 817 N N . PHE A 1 113 ? 4.282 2.219 8.205 1.00 89.88 113 PHE A N 1
ATOM 818 C CA . PHE A 1 113 ? 4.910 0.996 7.727 1.00 89.88 113 PHE A CA 1
ATOM 819 C C . PHE A 1 113 ? 4.873 0.934 6.204 1.00 89.88 113 PHE A C 1
ATOM 821 O O . PHE A 1 113 ? 4.151 1.679 5.542 1.00 89.88 113 PHE A O 1
ATOM 828 N N . THR A 1 114 ? 5.687 0.050 5.629 1.00 90.56 114 THR A N 1
ATOM 829 C CA . THR A 1 114 ? 5.725 -0.142 4.178 1.00 90.56 114 THR A CA 1
ATOM 830 C C . THR A 1 114 ? 5.333 -1.564 3.825 1.00 90.56 114 THR A C 1
ATOM 832 O O . THR A 1 114 ? 5.751 -2.509 4.493 1.00 90.56 114 THR A O 1
ATOM 835 N N . LEU A 1 115 ? 4.529 -1.714 2.776 1.00 90.38 115 LEU A N 1
ATOM 836 C CA . LEU A 1 115 ? 4.144 -3.013 2.235 1.00 90.38 115 LEU A CA 1
ATOM 837 C C . LEU A 1 115 ? 4.415 -3.056 0.731 1.00 90.38 115 LEU A C 1
ATOM 839 O O . LEU A 1 115 ? 4.287 -2.030 0.060 1.00 90.38 115 LEU A O 1
ATOM 843 N N . PRO A 1 116 ? 4.740 -4.230 0.164 1.00 90.50 116 PRO A N 1
ATOM 844 C CA . PRO A 1 116 ? 4.879 -4.377 -1.278 1.00 90.50 116 PRO A CA 1
ATOM 845 C C . PRO A 1 116 ? 3.581 -3.997 -2.001 1.00 90.50 116 PRO A C 1
ATOM 847 O O . PRO A 1 116 ? 2.530 -4.603 -1.768 1.00 90.50 116 PRO A O 1
ATOM 850 N N . SER A 1 117 ? 3.661 -3.024 -2.915 1.00 91.00 117 SER A N 1
ATOM 851 C CA . SER A 1 117 ? 2.485 -2.450 -3.584 1.00 91.00 117 SER A CA 1
ATOM 852 C C . SER A 1 117 ? 1.675 -3.504 -4.343 1.00 91.00 117 SER A C 1
ATOM 854 O O . SER A 1 117 ? 0.455 -3.583 -4.209 1.00 91.00 117 SER A O 1
ATOM 856 N N . ALA A 1 118 ? 2.367 -4.358 -5.106 1.00 88.19 118 ALA A N 1
ATOM 857 C CA . ALA A 1 118 ? 1.742 -5.384 -5.939 1.00 88.19 118 ALA A CA 1
ATOM 858 C C . ALA A 1 118 ? 0.972 -6.420 -5.107 1.00 88.19 118 ALA A C 1
ATOM 860 O O . ALA A 1 118 ? -0.162 -6.755 -5.434 1.00 88.19 118 ALA A O 1
ATOM 861 N N . ILE A 1 119 ? 1.568 -6.885 -4.004 1.00 90.00 119 ILE A N 1
ATOM 862 C CA . ILE A 1 119 ? 0.952 -7.889 -3.128 1.00 90.00 119 ILE A CA 1
ATOM 863 C C . ILE A 1 119 ? -0.287 -7.306 -2.452 1.00 90.00 119 ILE A C 1
ATOM 865 O O . ILE A 1 119 ? -1.330 -7.956 -2.433 1.00 90.00 119 ILE A O 1
ATOM 869 N N . LEU A 1 120 ? -0.186 -6.079 -1.931 1.00 91.12 120 LEU A N 1
ATOM 870 C CA . LEU A 1 120 ? -1.297 -5.418 -1.256 1.00 91.12 120 LEU A CA 1
ATOM 871 C C . LEU A 1 120 ? -2.463 -5.167 -2.221 1.00 91.12 120 LEU A C 1
ATOM 873 O O . LEU A 1 120 ? -3.591 -5.557 -1.933 1.00 91.12 120 LEU A O 1
ATOM 877 N N . HIS A 1 121 ? -2.192 -4.590 -3.392 1.00 91.50 121 HIS A N 1
ATOM 878 C CA . HIS A 1 121 ? -3.219 -4.329 -4.401 1.00 91.50 121 HIS A CA 1
ATOM 879 C C . HIS A 1 121 ? -3.921 -5.619 -4.860 1.00 91.50 121 HIS A C 1
ATOM 881 O O . HIS A 1 121 ? -5.150 -5.670 -4.940 1.00 91.50 121 HIS A O 1
ATOM 887 N N . ASP A 1 122 ? -3.162 -6.687 -5.114 1.00 90.88 122 ASP A N 1
ATOM 888 C CA . ASP A 1 122 ? -3.732 -7.969 -5.530 1.00 90.88 122 ASP A CA 1
ATOM 889 C C . ASP A 1 122 ? -4.534 -8.650 -4.415 1.00 90.88 122 ASP A C 1
ATOM 891 O O . ASP A 1 122 ? -5.550 -9.288 -4.703 1.00 90.88 122 ASP A O 1
ATOM 895 N N . ALA A 1 123 ? -4.113 -8.521 -3.153 1.00 91.88 123 ALA A N 1
ATOM 896 C CA . ALA A 1 123 ? -4.853 -9.040 -2.005 1.00 91.88 123 ALA A CA 1
ATOM 897 C C . ALA A 1 123 ? -6.214 -8.343 -1.857 1.00 91.88 123 ALA A C 1
ATOM 899 O O . ALA A 1 123 ? -7.240 -9.019 -1.799 1.00 91.88 123 ALA A O 1
ATOM 900 N N . VAL A 1 124 ? -6.234 -7.007 -1.894 1.00 91.12 124 VAL A N 1
ATOM 901 C CA . VAL A 1 124 ? -7.462 -6.198 -1.789 1.00 91.12 124 VAL A CA 1
ATOM 902 C C . VAL A 1 124 ? -8.414 -6.490 -2.952 1.00 91.12 124 VAL A C 1
ATOM 904 O O . VAL A 1 124 ? -9.620 -6.644 -2.758 1.00 91.12 124 VAL A O 1
ATOM 907 N N . ARG A 1 125 ? -7.887 -6.645 -4.173 1.00 90.31 125 ARG A N 1
ATOM 908 C CA . ARG A 1 125 ? -8.698 -6.966 -5.357 1.00 90.31 125 ARG A CA 1
ATOM 909 C C . ARG A 1 125 ? -9.391 -8.328 -5.258 1.00 90.31 125 ARG A C 1
ATOM 911 O O . ARG A 1 125 ? -10.491 -8.479 -5.782 1.00 90.31 125 ARG A O 1
ATOM 918 N N . LYS A 1 126 ? -8.753 -9.315 -4.624 1.00 90.56 126 LYS A N 1
ATOM 919 C CA . LYS A 1 126 ? -9.295 -10.676 -4.456 1.00 90.56 126 LYS A CA 1
ATOM 920 C C . LYS A 1 126 ? -10.351 -10.780 -3.353 1.00 90.56 126 LYS A C 1
ATOM 922 O O . LYS A 1 126 ? -11.034 -11.797 -3.283 1.00 90.56 126 LYS A O 1
ATOM 927 N N . MET A 1 127 ? -10.472 -9.769 -2.496 1.00 90.25 127 MET A N 1
ATOM 928 C CA . MET A 1 127 ? -11.510 -9.715 -1.470 1.00 90.25 127 MET A CA 1
ATOM 929 C C . MET A 1 127 ? -12.883 -9.394 -2.084 1.00 90.25 127 MET A C 1
ATOM 931 O O . MET A 1 127 ? -12.939 -8.708 -3.113 1.00 90.25 127 MET A O 1
ATOM 935 N N . PRO A 1 128 ? -13.980 -9.884 -1.472 1.00 89.94 128 PRO A N 1
ATOM 936 C CA . PRO A 1 128 ? -15.333 -9.590 -1.929 1.00 89.94 128 PRO A CA 1
ATOM 937 C C . PRO A 1 128 ? -15.649 -8.098 -1.795 1.00 89.94 128 PRO A C 1
ATOM 939 O O . PRO A 1 128 ? -15.066 -7.395 -0.968 1.00 89.94 128 PRO A O 1
ATOM 942 N N . ASP A 1 129 ? -16.580 -7.620 -2.615 1.00 84.12 129 ASP A N 1
ATOM 943 C CA . ASP A 1 129 ? -17.098 -6.258 -2.501 1.00 84.12 129 ASP A CA 1
ATOM 944 C C . ASP A 1 129 ? -17.839 -6.088 -1.158 1.00 84.12 129 ASP A C 1
ATOM 946 O O . ASP A 1 129 ? -18.521 -7.003 -0.693 1.00 84.12 129 ASP A O 1
ATOM 950 N N . GLY A 1 130 ? -17.670 -4.936 -0.512 1.00 84.38 130 GLY A N 1
ATOM 951 C CA . GLY A 1 130 ? -18.192 -4.618 0.819 1.00 84.38 130 GLY A CA 1
ATOM 952 C C . GLY A 1 130 ? -17.360 -5.159 1.985 1.00 84.38 130 GLY A C 1
ATOM 953 O O . GLY A 1 130 ? -17.807 -5.093 3.127 1.00 84.38 130 GLY A O 1
ATOM 954 N N . ALA A 1 131 ? -16.176 -5.724 1.729 1.00 87.69 131 ALA A N 1
ATOM 955 C CA . ALA A 1 131 ? -15.299 -6.209 2.790 1.00 87.69 131 ALA A CA 1
ATOM 956 C C . ALA A 1 131 ? -14.670 -5.056 3.590 1.00 87.69 131 ALA A C 1
ATOM 958 O O . ALA A 1 131 ? -14.096 -4.123 3.022 1.00 87.69 131 ALA A O 1
ATOM 959 N N . GLU A 1 132 ? -14.696 -5.177 4.915 1.00 87.38 132 GLU A N 1
ATOM 960 C CA . GLU A 1 132 ? -13.836 -4.393 5.801 1.00 87.38 132 GLU A CA 1
ATOM 961 C C . GLU A 1 132 ? -12.461 -5.054 5.911 1.00 87.38 132 GLU A C 1
ATOM 963 O O . GLU A 1 132 ? -12.337 -6.267 6.100 1.00 87.38 132 GLU A O 1
ATOM 968 N N . ILE A 1 133 ? -11.417 -4.244 5.772 1.00 87.75 133 ILE A N 1
ATOM 969 C CA . ILE A 1 133 ? -10.025 -4.676 5.764 1.00 87.75 133 ILE A CA 1
ATOM 970 C C . ILE A 1 133 ? -9.377 -4.182 7.047 1.00 87.75 133 ILE A C 1
ATOM 972 O O . ILE A 1 133 ? -9.382 -2.982 7.315 1.00 87.75 133 ILE A O 1
ATOM 976 N N . ALA A 1 134 ? -8.812 -5.122 7.804 1.00 87.19 134 ALA A N 1
ATOM 977 C CA . ALA A 1 134 ? -7.940 -4.854 8.936 1.00 87.19 134 ALA A CA 1
ATOM 978 C C . ALA A 1 134 ? -6.482 -5.055 8.499 1.00 87.19 134 ALA A C 1
ATOM 980 O O . ALA A 1 134 ? -6.127 -6.157 8.063 1.00 87.19 134 ALA A O 1
ATOM 981 N N . LEU A 1 135 ? -5.674 -3.996 8.572 1.00 81.69 135 LEU A N 1
ATOM 982 C CA . LEU A 1 135 ? -4.229 -4.037 8.313 1.00 81.69 135 LEU A CA 1
ATOM 983 C C . LEU A 1 135 ? -3.444 -4.264 9.601 1.00 81.69 135 LEU A C 1
ATOM 985 O O . LEU A 1 135 ? -3.876 -3.723 10.644 1.00 81.69 135 LEU A O 1
#

Mean predicted aligned error: 14.53 Å

Foldseek 3Di:
DDDDDDDDDPPCPVVVVVVVVVVVVVPDDPPPDPPPPCPPPPPFAWKKDALVQVQVQLVVQQVQQDPPDPDVQLQKWKWWDDQVVQKIWIWHHPPVDIDIDIDHIHGPDTDMDIDRSVVVNVVSVPDDHGDMDID